Protein AF-A0A485D3G7-F1 (afdb_monomer_lite)

Foldseek 3Di:
DVVLLVVVVVVDDLVCSCVVVVHDSVVSVVVNPDDPPDDDPVDDPDDPVVVVVVVVLLVVLCVVPVPDDPVVSLVVSQVVCVVVVHDGPDPDDPDDDPPDD

Structure (mmCIF, N/CA/C/O backbone):
data_AF-A0A485D3G7-F1
#
_entry.id   AF-A0A485D3G7-F1
#
loop_
_atom_site.group_PDB
_atom_site.id
_atom_site.type_symbol
_atom_site.label_atom_id
_atom_site.label_alt_id
_atom_site.label_comp_id
_atom_site.label_asym_id
_atom_site.label_entity_id
_atom_site.label_seq_id
_atom_site.pdbx_PDB_ins_code
_atom_site.Cartn_x
_atom_site.Cartn_y
_atom_site.Cartn_z
_atom_site.occupancy
_atom_site.B_iso_or_equiv
_atom_site.auth_seq_id
_atom_site.auth_comp_id
_atom_site.auth_asym_id
_atom_site.auth_atom_id
_atom_site.pdbx_PDB_model_num
ATOM 1 N N . MET A 1 1 ? 2.427 1.524 -17.152 1.00 79.81 1 MET A N 1
ATOM 2 C CA . MET A 1 1 ? 3.730 2.084 -16.710 1.00 79.81 1 MET A CA 1
ATOM 3 C C . MET A 1 1 ? 4.726 0.991 -16.322 1.00 79.81 1 MET A C 1
ATOM 5 O O . MET A 1 1 ? 5.897 1.120 -16.664 1.00 79.81 1 MET A O 1
ATOM 9 N N . ASP A 1 2 ? 4.297 -0.091 -15.672 1.00 88.19 2 ASP A N 1
ATOM 10 C CA . ASP A 1 2 ? 5.203 -1.170 -15.242 1.00 88.19 2 ASP A CA 1
ATOM 11 C C . ASP A 1 2 ? 5.776 -1.995 -16.398 1.00 88.19 2 ASP A C 1
ATOM 13 O O . ASP A 1 2 ? 6.958 -2.324 -16.373 1.00 88.19 2 ASP A O 1
ATOM 17 N N . SER A 1 3 ? 5.027 -2.181 -17.490 1.00 92.19 3 SER A N 1
ATOM 18 C CA . SER A 1 3 ? 5.546 -2.802 -18.721 1.00 92.19 3 SER A CA 1
ATOM 19 C C . SER A 1 3 ? 6.738 -2.032 -19.309 1.00 92.19 3 SER A C 1
ATOM 21 O O . SER A 1 3 ? 7.707 -2.631 -19.765 1.00 92.19 3 SER A O 1
ATOM 23 N N . ALA A 1 4 ? 6.716 -0.694 -19.240 1.00 93.56 4 ALA A N 1
ATOM 24 C CA . ALA A 1 4 ? 7.834 0.141 -19.677 1.00 93.56 4 ALA A CA 1
ATOM 25 C C . ALA A 1 4 ? 9.063 -0.031 -18.766 1.00 93.56 4 ALA A C 1
ATOM 27 O O . ALA A 1 4 ? 10.183 -0.128 -19.263 1.00 93.56 4 ALA A O 1
ATOM 28 N N . ARG A 1 5 ? 8.871 -0.131 -17.441 1.00 92.50 5 ARG A N 1
ATOM 29 C CA . ARG A 1 5 ? 9.966 -0.435 -16.500 1.00 92.50 5 ARG A CA 1
ATOM 30 C C . ARG A 1 5 ? 10.545 -1.824 -16.758 1.00 92.50 5 ARG A C 1
ATOM 32 O O . ARG A 1 5 ? 11.760 -1.955 -16.810 1.00 92.50 5 ARG A O 1
ATOM 39 N N . ALA A 1 6 ? 9.695 -2.823 -16.988 1.00 93.62 6 ALA A N 1
ATOM 40 C CA . ALA A 1 6 ? 10.118 -4.187 -17.289 1.00 93.62 6 ALA A CA 1
ATOM 41 C C . ALA A 1 6 ? 10.947 -4.264 -18.581 1.00 93.62 6 ALA A C 1
ATOM 43 O O . ALA A 1 6 ? 11.953 -4.964 -18.626 1.00 93.62 6 ALA A O 1
ATOM 44 N N . LEU A 1 7 ? 10.579 -3.514 -19.624 1.00 94.81 7 LEU A N 1
ATOM 45 C CA . LEU A 1 7 ? 11.370 -3.451 -20.857 1.00 94.81 7 LEU A CA 1
ATOM 46 C C . LEU A 1 7 ? 12.746 -2.821 -20.640 1.00 94.81 7 LEU A C 1
ATOM 48 O O . LEU A 1 7 ? 13.727 -3.311 -21.196 1.00 94.81 7 LEU A O 1
ATOM 52 N N . VAL A 1 8 ? 12.834 -1.771 -19.822 1.00 93.88 8 VAL A N 1
ATOM 53 C CA . VAL A 1 8 ? 14.135 -1.184 -19.484 1.00 93.88 8 VAL A CA 1
ATOM 54 C C . VAL A 1 8 ? 14.960 -2.120 -18.599 1.00 93.88 8 VAL A C 1
ATOM 56 O O . VAL A 1 8 ? 16.155 -2.260 -18.830 1.00 93.88 8 VAL A O 1
ATOM 59 N N . ALA A 1 9 ? 14.331 -2.829 -17.659 1.00 91.44 9 ALA A N 1
ATOM 60 C CA . ALA A 1 9 ? 14.991 -3.865 -16.864 1.00 91.44 9 ALA A CA 1
ATOM 61 C C . ALA A 1 9 ? 15.533 -5.013 -17.739 1.00 91.44 9 ALA A C 1
ATOM 63 O O . ALA A 1 9 ? 16.586 -5.565 -17.446 1.00 91.44 9 ALA A O 1
ATOM 64 N N . LYS A 1 10 ? 14.872 -5.313 -18.866 1.00 93.00 10 LYS A N 1
ATOM 65 C CA . LYS A 1 10 ? 15.352 -6.237 -19.912 1.00 93.00 10 LYS A CA 1
ATOM 66 C C . LYS A 1 10 ? 16.438 -5.637 -20.829 1.00 93.00 10 LYS A C 1
ATOM 68 O O . LYS A 1 10 ? 16.728 -6.209 -21.876 1.00 93.00 10 LYS A O 1
ATOM 73 N N . GLY A 1 11 ? 17.005 -4.476 -20.494 1.00 93.31 11 GLY A N 1
ATOM 74 C CA . GLY A 1 11 ? 18.108 -3.844 -21.228 1.00 93.31 11 GLY A CA 1
ATOM 75 C C . GLY A 1 11 ? 17.694 -2.942 -22.397 1.00 93.31 11 GLY A C 1
ATOM 76 O O . GLY A 1 11 ? 18.550 -2.472 -23.144 1.00 93.31 11 GLY A O 1
ATOM 77 N N . ARG A 1 12 ? 16.396 -2.662 -22.592 1.00 95.25 12 ARG A N 1
ATOM 78 C CA . ARG A 1 12 ? 15.960 -1.722 -23.641 1.00 95.25 12 ARG A CA 1
ATOM 79 C C . ARG A 1 12 ? 16.263 -0.277 -23.236 1.00 95.25 12 ARG A C 1
ATOM 81 O O . ARG A 1 12 ? 16.031 0.134 -22.102 1.00 95.25 12 ARG A O 1
ATOM 88 N N . GLY A 1 13 ? 16.711 0.532 -24.195 1.00 95.88 13 GLY A N 1
ATOM 89 C CA . GLY A 1 13 ? 17.017 1.941 -23.952 1.00 95.88 13 GLY A CA 1
ATOM 90 C C . GLY A 1 13 ? 15.786 2.758 -23.536 1.00 95.88 13 GLY A C 1
ATOM 91 O O . GLY A 1 13 ? 14.742 2.707 -24.188 1.00 95.88 13 GLY A O 1
ATOM 92 N N . ILE A 1 14 ? 15.928 3.587 -22.495 1.00 95.25 14 ILE A N 1
ATOM 93 C CA . ILE A 1 14 ? 14.853 4.449 -21.959 1.00 95.25 14 ILE A CA 1
ATOM 94 C C . ILE A 1 14 ? 14.246 5.347 -23.050 1.00 95.25 14 ILE A C 1
ATOM 96 O O . ILE A 1 14 ? 13.037 5.566 -23.071 1.00 95.25 14 ILE A O 1
ATOM 100 N N . ALA A 1 15 ? 15.074 5.851 -23.975 1.00 96.00 15 ALA A N 1
ATOM 101 C CA . ALA A 1 15 ? 14.642 6.699 -25.090 1.00 96.00 15 ALA A CA 1
ATOM 102 C C . ALA A 1 15 ? 13.627 5.998 -26.000 1.00 96.00 15 ALA A C 1
ATOM 104 O O . ALA A 1 15 ? 12.587 6.563 -26.337 1.00 96.00 15 ALA A O 1
ATOM 105 N N . LEU A 1 16 ? 13.952 4.759 -26.373 1.00 96.81 16 LEU A N 1
ATOM 106 C CA . LEU A 1 16 ? 13.143 3.926 -27.247 1.00 96.81 16 LEU A CA 1
ATOM 107 C C . LEU A 1 16 ? 11.832 3.565 -26.553 1.00 96.81 16 LEU A C 1
ATOM 109 O O . LEU A 1 16 ? 10.760 3.760 -27.119 1.00 96.81 16 LEU A O 1
ATOM 113 N N . VAL A 1 17 ? 11.915 3.102 -25.304 1.00 96.50 17 VAL A N 1
ATOM 114 C CA . VAL A 1 17 ? 10.739 2.699 -24.524 1.00 96.50 17 VAL A CA 1
ATOM 115 C C . VAL A 1 17 ? 9.795 3.880 -24.297 1.00 96.50 17 VAL A C 1
ATOM 117 O O . VAL A 1 17 ? 8.593 3.735 -24.488 1.00 96.50 17 VAL A O 1
ATOM 120 N N . SER A 1 18 ? 10.323 5.058 -23.951 1.00 96.50 18 SER A N 1
ATOM 121 C CA . SER A 1 18 ? 9.524 6.274 -23.749 1.00 96.50 18 SER A CA 1
ATOM 122 C C . SER A 1 18 ? 8.750 6.675 -25.004 1.00 96.50 18 SER A C 1
ATOM 124 O O . SER A 1 18 ? 7.545 6.901 -24.923 1.00 96.50 18 SER A O 1
ATOM 126 N N . ARG A 1 19 ? 9.420 6.696 -26.163 1.00 96.81 19 ARG A N 1
ATOM 127 C CA . ARG A 1 19 ? 8.809 7.069 -27.445 1.00 96.81 19 ARG A CA 1
ATOM 128 C C . ARG A 1 19 ? 7.775 6.048 -27.916 1.00 96.81 19 ARG A C 1
ATOM 130 O O . ARG A 1 19 ? 6.701 6.436 -28.347 1.00 96.81 19 ARG A O 1
ATOM 137 N N . THR A 1 20 ? 8.094 4.760 -27.800 1.00 96.56 20 THR A N 1
ATOM 138 C CA . THR A 1 20 ? 7.233 3.667 -28.284 1.00 96.56 20 THR A CA 1
ATOM 139 C C . THR A 1 20 ? 5.979 3.507 -27.423 1.00 96.56 20 THR A C 1
ATOM 141 O O . THR A 1 20 ? 4.908 3.229 -27.942 1.00 96.56 20 THR A O 1
ATOM 144 N N . MET A 1 21 ? 6.103 3.693 -26.104 1.00 94.62 21 MET A N 1
ATOM 145 C CA . MET A 1 21 ? 5.005 3.489 -25.148 1.00 94.62 21 MET A CA 1
ATOM 146 C C . MET A 1 21 ? 4.267 4.782 -24.772 1.00 94.62 21 MET A C 1
ATOM 148 O O . MET A 1 21 ? 3.367 4.735 -23.937 1.00 94.62 21 MET A O 1
ATOM 152 N N . GLY A 1 22 ? 4.674 5.942 -25.300 1.00 95.81 22 GLY A N 1
ATOM 153 C CA . GLY A 1 22 ? 4.069 7.235 -24.960 1.00 95.81 22 GLY A CA 1
ATOM 154 C C . GLY A 1 22 ? 4.216 7.635 -23.483 1.00 95.81 22 GLY A C 1
ATOM 155 O O . GLY A 1 22 ? 3.366 8.338 -22.946 1.00 95.81 22 GLY A O 1
ATOM 156 N N . VAL A 1 23 ? 5.266 7.173 -22.792 1.00 95.44 23 VAL A N 1
ATOM 157 C CA . VAL A 1 23 ? 5.488 7.456 -21.358 1.00 95.44 23 VAL A CA 1
ATOM 158 C C . VAL A 1 23 ? 6.561 8.519 -21.151 1.00 95.44 23 VAL A C 1
ATOM 160 O O . VAL A 1 23 ? 7.544 8.569 -21.890 1.00 95.44 23 VAL A O 1
ATOM 163 N N . SER A 1 24 ? 6.430 9.339 -20.102 1.00 96.19 24 SER A N 1
ATOM 164 C CA . SER A 1 24 ? 7.411 10.388 -19.790 1.00 96.19 24 SER A CA 1
ATOM 165 C C . SER A 1 24 ? 8.806 9.811 -19.526 1.00 96.19 24 SER A C 1
ATOM 167 O O . SER A 1 24 ? 9.010 9.028 -18.593 1.00 96.19 24 SER A O 1
ATOM 169 N N . ARG A 1 25 ? 9.792 10.247 -20.321 1.00 95.19 25 ARG A N 1
ATOM 170 C CA . ARG A 1 25 ? 11.202 9.847 -20.187 1.00 95.19 25 ARG A CA 1
ATOM 171 C C . ARG A 1 25 ? 11.763 10.187 -18.806 1.00 95.19 25 ARG A C 1
ATOM 173 O O . ARG A 1 25 ? 12.452 9.361 -18.207 1.00 95.19 25 ARG A O 1
ATOM 180 N N . ALA A 1 26 ? 11.464 11.385 -18.302 1.00 94.38 26 ALA A N 1
ATOM 181 C CA . ALA A 1 26 ? 11.939 11.852 -17.002 1.00 94.38 26 ALA A CA 1
ATOM 182 C C . ALA A 1 26 ? 11.359 11.000 -15.866 1.00 94.38 26 ALA A C 1
ATOM 184 O O . ALA A 1 26 ? 12.095 10.517 -15.008 1.00 94.38 26 ALA A O 1
ATOM 185 N N . GLN A 1 27 ? 10.052 10.727 -15.911 1.00 92.38 27 GLN A N 1
ATOM 186 C CA . GLN A 1 27 ? 9.382 9.898 -14.911 1.00 92.38 27 GLN A CA 1
ATOM 187 C C . GLN A 1 27 ? 9.874 8.444 -14.945 1.00 92.38 27 GLN A C 1
ATOM 189 O O . GLN A 1 27 ? 10.084 7.842 -13.891 1.00 92.38 27 GLN A O 1
ATOM 194 N N . LEU A 1 28 ? 10.081 7.884 -16.140 1.00 94.25 28 LEU A N 1
ATOM 195 C CA . LEU A 1 28 ? 10.621 6.537 -16.314 1.00 94.25 28 LEU A CA 1
ATOM 196 C C . LEU A 1 28 ? 12.043 6.443 -15.743 1.00 94.25 28 LEU A C 1
ATOM 198 O O . LEU A 1 28 ? 12.312 5.555 -14.938 1.00 94.25 28 LEU A O 1
ATOM 202 N N . SER A 1 29 ? 12.914 7.404 -16.072 1.00 93.25 29 SER A N 1
ATOM 203 C CA . SER A 1 29 ? 14.274 7.494 -15.521 1.00 93.25 29 SER A CA 1
ATOM 204 C C . S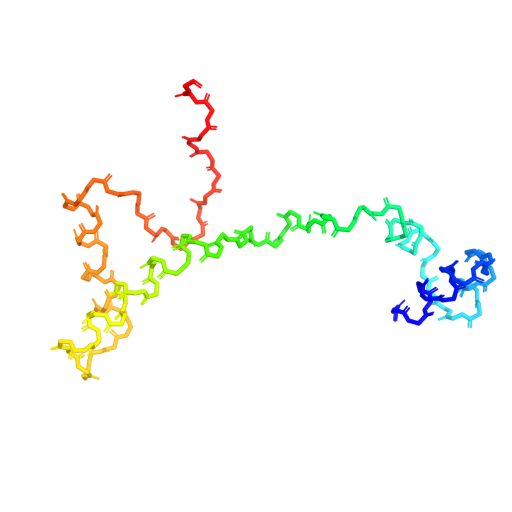ER A 1 29 ? 14.273 7.600 -13.994 1.00 93.25 29 SER A C 1
ATOM 206 O O . SER A 1 29 ? 15.021 6.884 -13.333 1.00 93.25 29 SER A O 1
ATOM 208 N N . LEU A 1 30 ? 13.421 8.455 -13.418 1.00 92.56 30 LEU A N 1
ATOM 209 C CA . LEU A 1 30 ? 13.281 8.571 -11.964 1.00 92.56 30 LEU A CA 1
ATOM 210 C C . LEU A 1 30 ? 12.861 7.242 -11.337 1.00 92.56 30 LEU A C 1
ATOM 212 O O . LEU A 1 30 ? 13.424 6.840 -10.329 1.00 92.56 30 LEU A O 1
ATOM 216 N N . ARG A 1 31 ? 11.897 6.538 -11.936 1.00 90.38 31 ARG A N 1
ATOM 217 C CA . ARG A 1 31 ? 11.400 5.265 -11.402 1.00 90.38 31 ARG A CA 1
ATOM 218 C C . ARG A 1 31 ? 12.392 4.110 -11.518 1.00 90.38 31 ARG A C 1
ATOM 220 O O . ARG A 1 31 ? 12.315 3.197 -10.705 1.00 90.38 31 ARG A O 1
ATOM 227 N N . ILE A 1 32 ? 13.275 4.114 -12.511 1.00 90.12 32 ILE A N 1
ATOM 228 C CA . ILE A 1 32 ? 14.317 3.084 -12.662 1.00 90.12 32 ILE A CA 1
ATOM 229 C C . ILE A 1 32 ? 15.435 3.279 -11.636 1.00 90.12 32 ILE A C 1
ATOM 231 O O . ILE A 1 32 ? 15.943 2.304 -11.105 1.00 90.12 32 ILE A O 1
ATOM 235 N N . LYS A 1 33 ? 15.790 4.531 -11.328 1.00 89.75 33 LYS A N 1
ATOM 236 C CA . LYS A 1 33 ? 16.858 4.864 -10.370 1.00 89.75 33 LYS A CA 1
ATOM 237 C C . LYS A 1 33 ? 16.450 4.737 -8.897 1.00 89.75 33 LYS A C 1
ATOM 239 O O . LYS A 1 33 ? 17.282 4.941 -8.020 1.00 89.75 33 LYS A O 1
ATOM 244 N N . ARG A 1 34 ? 15.174 4.475 -8.606 1.00 90.38 34 ARG A N 1
ATOM 245 C CA . ARG A 1 34 ? 14.694 4.280 -7.232 1.00 90.38 34 ARG A CA 1
ATOM 246 C C . ARG A 1 34 ? 15.212 2.954 -6.681 1.00 90.38 34 ARG A C 1
ATOM 248 O O . ARG A 1 34 ? 15.142 1.950 -7.381 1.00 90.38 34 ARG A O 1
ATOM 255 N N . SER A 1 35 ? 15.665 2.967 -5.427 1.00 84.81 35 SER A N 1
ATOM 256 C CA . SER A 1 35 ? 15.936 1.742 -4.664 1.00 84.81 35 SER A CA 1
ATOM 257 C C . SER A 1 35 ? 14.664 0.893 -4.529 1.00 84.81 35 SER A C 1
ATOM 259 O O . SER A 1 35 ? 13.555 1.427 -4.626 1.00 84.81 35 SER A O 1
ATOM 2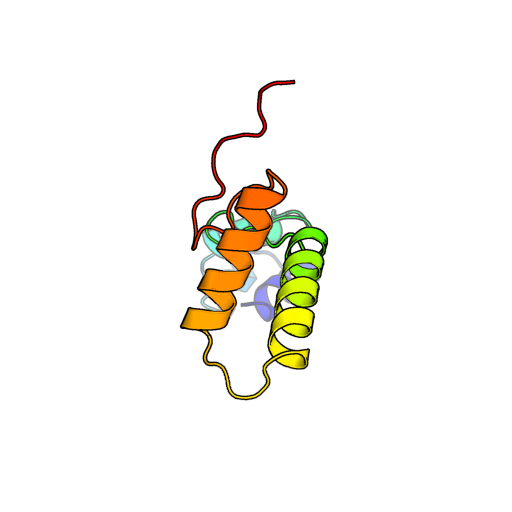61 N N . ALA A 1 36 ? 14.822 -0.407 -4.268 1.00 82.69 36 ALA A N 1
ATOM 262 C CA . ALA A 1 36 ? 13.716 -1.284 -3.884 1.00 82.69 36 ALA A CA 1
ATOM 263 C C . ALA A 1 36 ? 12.989 -0.754 -2.634 1.00 82.69 36 ALA A C 1
ATOM 265 O O . ALA A 1 36 ? 11.762 -0.762 -2.593 1.00 82.69 36 ALA A O 1
ATOM 266 N N . ASP A 1 37 ? 13.741 -0.164 -1.701 1.00 82.69 37 ASP A N 1
ATOM 267 C CA . ASP A 1 37 ? 13.221 0.407 -0.449 1.00 82.69 37 ASP A CA 1
ATOM 268 C C . ASP A 1 37 ? 12.687 1.835 -0.615 1.00 82.69 37 ASP A C 1
ATOM 270 O O . ASP A 1 37 ? 12.361 2.523 0.356 1.00 82.69 37 ASP A O 1
ATOM 274 N N . TRP A 1 38 ? 12.638 2.347 -1.848 1.00 85.56 38 TRP A N 1
ATOM 275 C CA . TRP A 1 38 ? 12.138 3.692 -2.077 1.00 85.56 38 TRP A CA 1
ATOM 276 C C . TRP A 1 38 ? 10.641 3.756 -1.758 1.00 85.56 38 TRP A C 1
ATOM 278 O O . TRP A 1 38 ? 9.819 3.136 -2.432 1.00 85.56 38 TRP A O 1
ATOM 288 N N . GLN A 1 39 ? 10.284 4.584 -0.780 1.00 80.88 39 GLN A N 1
ATOM 289 C CA . GLN A 1 39 ? 8.902 4.916 -0.445 1.00 80.88 39 GLN A CA 1
ATOM 290 C C . GLN A 1 39 ? 8.599 6.376 -0.799 1.00 80.88 39 GLN A C 1
ATOM 292 O O . GLN A 1 39 ? 9.421 7.275 -0.593 1.00 80.88 39 GLN A O 1
ATOM 297 N N . ASP A 1 40 ? 7.404 6.624 -1.342 1.00 82.88 40 ASP A N 1
ATOM 298 C CA . ASP A 1 40 ? 6.938 7.988 -1.600 1.00 82.88 40 ASP A CA 1
ATOM 299 C C . ASP A 1 40 ? 6.656 8.673 -0.260 1.00 82.88 40 ASP A C 1
ATOM 301 O O . ASP A 1 40 ? 5.768 8.250 0.473 1.00 82.88 40 ASP A O 1
ATOM 305 N N . ARG A 1 41 ? 7.379 9.755 0.043 1.00 79.00 41 ARG A N 1
ATOM 306 C CA . ARG A 1 41 ? 7.206 10.524 1.287 1.00 79.00 41 ARG A CA 1
ATOM 307 C C . ARG A 1 41 ? 5.834 11.194 1.411 1.00 79.00 41 ARG A C 1
ATOM 309 O O . ARG A 1 41 ? 5.487 11.650 2.491 1.00 79.00 41 ARG A O 1
ATOM 316 N N . ARG A 1 42 ? 5.069 11.291 0.318 1.00 78.88 42 ARG A N 1
ATOM 317 C CA . ARG A 1 42 ? 3.675 11.768 0.351 1.00 78.88 42 ARG A CA 1
ATOM 318 C C . ARG A 1 42 ? 2.701 10.684 0.801 1.00 78.88 42 ARG A C 1
ATOM 320 O O . ARG A 1 42 ? 1.584 11.004 1.192 1.00 78.88 42 ARG A O 1
ATOM 327 N N . CYS A 1 43 ? 3.097 9.416 0.712 1.00 69.44 43 CYS A N 1
ATOM 328 C CA . CYS A 1 43 ? 2.346 8.335 1.330 1.00 69.44 43 CYS A CA 1
ATOM 329 C C . CYS A 1 43 ? 2.688 8.312 2.818 1.00 69.44 43 CYS A C 1
ATOM 331 O O . CYS A 1 43 ? 3.850 8.475 3.190 1.00 69.44 43 CYS A O 1
ATOM 333 N N . ASN A 1 44 ? 1.673 8.111 3.661 1.00 68.75 44 ASN A N 1
ATOM 334 C CA . ASN A 1 44 ? 1.910 7.923 5.084 1.00 68.75 44 ASN A CA 1
ATOM 335 C C . ASN A 1 44 ? 2.863 6.734 5.260 1.00 68.75 44 ASN A C 1
ATOM 337 O O . ASN A 1 44 ? 2.642 5.680 4.653 1.00 68.75 44 ASN A O 1
ATOM 341 N N . ARG A 1 45 ? 3.939 6.917 6.030 1.00 70.06 45 ARG A N 1
ATOM 342 C CA . ARG A 1 45 ? 4.894 5.840 6.293 1.00 70.06 45 ARG A CA 1
ATOM 343 C C . ARG A 1 45 ? 4.151 4.782 7.107 1.00 70.06 45 ARG A C 1
ATOM 345 O O . ARG A 1 45 ? 3.802 5.039 8.253 1.00 70.06 45 ARG A O 1
ATOM 352 N N . ARG A 1 46 ? 3.861 3.634 6.489 1.00 72.12 46 ARG A N 1
ATOM 353 C CA . ARG A 1 46 ? 3.297 2.484 7.201 1.00 72.12 46 ARG A CA 1
ATOM 354 C C . ARG A 1 46 ? 4.351 1.954 8.157 1.00 72.12 46 ARG A C 1
ATOM 356 O O . ARG A 1 46 ? 5.511 1.811 7.770 1.00 72.12 46 ARG A O 1
ATOM 363 N N . ASN A 1 47 ? 3.933 1.727 9.388 1.00 80.12 47 ASN A N 1
ATOM 364 C CA . ASN A 1 47 ? 4.713 1.049 10.403 1.00 80.12 47 ASN A CA 1
ATOM 365 C C . ASN A 1 47 ? 3.843 -0.127 10.831 1.00 80.12 47 ASN A C 1
ATOM 367 O O . ASN A 1 47 ? 2.916 0.055 11.616 1.00 80.12 47 ASN A O 1
ATOM 371 N N . ASP A 1 48 ? 4.086 -1.286 10.219 1.00 81.38 48 ASP A N 1
ATOM 372 C CA . ASP A 1 48 ? 3.214 -2.451 10.363 1.00 81.38 48 ASP A CA 1
ATOM 373 C C . ASP A 1 48 ? 3.187 -2.938 11.821 1.00 81.38 48 ASP A C 1
ATOM 375 O O . ASP A 1 48 ? 2.146 -3.393 12.291 1.00 81.38 48 ASP A O 1
ATOM 379 N N . GLU A 1 49 ? 4.282 -2.768 12.572 1.00 81.56 49 GLU A N 1
ATOM 380 C CA . GLU A 1 49 ? 4.339 -3.088 13.999 1.00 81.56 49 GLU A CA 1
ATOM 381 C C . GLU A 1 49 ? 3.453 -2.152 14.837 1.00 81.56 49 GLU A C 1
ATOM 383 O O . GLU A 1 49 ? 2.662 -2.613 15.664 1.00 81.56 49 GLU A O 1
ATOM 388 N N . ALA A 1 50 ? 3.543 -0.838 14.607 1.00 80.25 50 ALA A N 1
ATOM 389 C CA . ALA A 1 50 ? 2.707 0.143 15.303 1.00 80.25 50 ALA A CA 1
ATOM 390 C C . ALA A 1 50 ? 1.225 0.013 14.909 1.00 80.25 50 ALA A C 1
ATOM 392 O O . ALA A 1 50 ? 0.332 0.141 15.750 1.00 80.25 50 ALA A O 1
ATOM 393 N N . ASP A 1 51 ? 0.954 -0.283 13.637 1.00 84.50 51 ASP A N 1
ATOM 394 C CA . ASP A 1 51 ? -0.397 -0.516 13.137 1.00 84.50 51 ASP A CA 1
ATOM 395 C C . ASP A 1 51 ? -0.985 -1.807 13.735 1.00 84.50 51 ASP A C 1
ATOM 397 O O . ASP A 1 51 ? -2.153 -1.815 14.127 1.00 84.50 51 ASP A O 1
ATOM 401 N N . ALA A 1 52 ? -0.192 -2.875 13.885 1.00 86.94 52 ALA A N 1
ATOM 402 C CA . ALA A 1 52 ? -0.623 -4.117 14.530 1.00 86.94 52 ALA A CA 1
ATOM 403 C C . ALA A 1 52 ? -1.015 -3.905 16.001 1.00 86.94 52 ALA A C 1
ATOM 405 O O . ALA A 1 52 ? -2.044 -4.422 16.446 1.00 86.94 52 ALA A O 1
ATOM 406 N N . GLU A 1 53 ? -0.251 -3.098 16.742 1.00 86.06 53 GLU A N 1
ATOM 407 C CA . GLU A 1 53 ? -0.590 -2.728 18.118 1.00 86.06 53 GLU A CA 1
ATOM 408 C C . GLU A 1 53 ? -1.941 -1.992 18.170 1.00 86.06 53 GLU A C 1
ATOM 410 O O . GLU A 1 53 ? -2.838 -2.379 18.925 1.00 86.06 53 GLU A O 1
ATOM 415 N N . ILE A 1 54 ? -2.136 -0.975 17.322 1.00 86.50 54 ILE A N 1
ATOM 416 C CA . ILE A 1 54 ? -3.399 -0.221 17.246 1.00 86.50 54 ILE A CA 1
ATOM 417 C C . ILE A 1 54 ? -4.572 -1.137 16.876 1.00 86.50 54 ILE A C 1
ATOM 419 O O . ILE A 1 54 ? -5.646 -1.035 17.475 1.00 86.50 54 ILE A O 1
ATOM 423 N N . LEU A 1 55 ? -4.380 -2.038 15.911 1.00 90.06 55 LEU A N 1
ATOM 424 C CA . LEU A 1 55 ? -5.402 -2.995 15.489 1.00 90.06 55 LEU A CA 1
ATOM 425 C C . LEU A 1 55 ? -5.797 -3.931 16.631 1.00 90.06 55 LEU A C 1
ATOM 427 O O . LEU A 1 55 ? -6.990 -4.145 16.844 1.00 90.06 55 LEU A O 1
ATOM 431 N N . SER A 1 56 ? -4.827 -4.434 17.398 1.00 90.38 56 SER A N 1
ATOM 432 C CA . SER A 1 56 ? -5.100 -5.293 18.554 1.00 90.38 56 SER A CA 1
ATOM 433 C C . SER A 1 56 ? -5.945 -4.575 19.614 1.00 90.38 56 SER A C 1
ATOM 435 O O . SER A 1 56 ? -6.954 -5.111 20.069 1.00 90.38 56 SER A O 1
ATOM 437 N N . ALA A 1 57 ? -5.621 -3.316 19.926 1.00 88.50 57 ALA A N 1
ATOM 438 C CA . ALA A 1 57 ? -6.383 -2.509 20.873 1.00 88.50 57 ALA A CA 1
ATOM 439 C C . ALA A 1 57 ? -7.818 -2.241 20.385 1.00 88.50 57 ALA A C 1
ATOM 441 O O . ALA A 1 57 ? -8.768 -2.335 21.161 1.00 88.50 57 ALA A O 1
ATOM 442 N N . ILE A 1 58 ? -8.000 -1.961 19.090 1.00 90.19 58 ILE A N 1
ATOM 443 C CA . ILE A 1 58 ? -9.332 -1.792 18.491 1.00 90.19 58 ILE A CA 1
ATOM 444 C C . ILE A 1 58 ? -10.149 -3.086 18.591 1.00 90.19 58 ILE A C 1
ATOM 446 O O . ILE A 1 58 ? -11.318 -3.033 18.974 1.00 90.19 58 ILE A O 1
ATOM 450 N N . LEU A 1 59 ? -9.551 -4.237 18.269 1.00 91.06 59 LEU A N 1
ATOM 451 C CA . LEU A 1 59 ? -10.228 -5.534 18.330 1.00 91.06 59 LEU A CA 1
ATOM 452 C C . LEU A 1 59 ? -10.633 -5.904 19.759 1.00 91.06 59 LEU A C 1
ATOM 454 O O . LEU A 1 59 ? -11.743 -6.400 19.952 1.00 91.06 59 LEU A O 1
ATOM 458 N N . ASN A 1 60 ? -9.798 -5.598 20.754 1.00 90.81 60 ASN A N 1
ATOM 459 C CA . ASN A 1 60 ? -10.143 -5.786 22.163 1.00 90.81 60 ASN A CA 1
ATOM 460 C C . ASN A 1 60 ? -11.373 -4.944 22.549 1.00 90.81 60 ASN A C 1
ATOM 462 O O . ASN A 1 60 ? -12.348 -5.480 23.068 1.00 90.81 60 ASN A O 1
ATOM 466 N N . ILE A 1 61 ? -11.390 -3.651 22.195 1.00 89.38 61 ILE A N 1
ATOM 467 C CA . ILE A 1 61 ? -12.525 -2.758 22.495 1.00 89.38 61 ILE A CA 1
ATOM 468 C C . ILE A 1 61 ? -13.814 -3.225 21.798 1.00 89.38 61 ILE A C 1
ATOM 470 O O . ILE A 1 61 ? -14.897 -3.140 22.376 1.00 89.38 61 ILE A O 1
ATOM 474 N N . ILE A 1 62 ? -13.722 -3.690 20.548 1.00 90.56 62 ILE A N 1
ATOM 475 C CA . ILE A 1 62 ? -14.886 -4.195 19.803 1.00 90.56 62 ILE A CA 1
ATOM 476 C C . ILE A 1 62 ? -15.386 -5.513 20.401 1.00 90.56 62 ILE A C 1
ATOM 478 O O . ILE A 1 62 ? -16.597 -5.712 20.465 1.00 90.56 62 ILE A O 1
ATOM 482 N N . SER A 1 63 ? -14.487 -6.385 20.862 1.00 88.00 63 SER A N 1
ATOM 483 C CA . SER A 1 63 ? -14.857 -7.656 21.499 1.00 88.00 63 SER A CA 1
ATOM 484 C C . SER A 1 63 ? -15.670 -7.431 22.774 1.00 88.00 63 SER A C 1
ATOM 486 O O . SER A 1 63 ? -16.693 -8.084 22.968 1.00 88.00 63 SER A O 1
ATOM 488 N N . ASP A 1 64 ? -15.284 -6.443 23.584 1.00 85.31 64 ASP A N 1
ATOM 489 C CA . ASP A 1 64 ? -16.028 -6.053 24.788 1.00 85.31 64 ASP A CA 1
ATOM 490 C C . ASP A 1 64 ? -17.347 -5.331 24.464 1.00 85.31 64 ASP A C 1
ATOM 492 O O . ASP A 1 64 ? -18.251 -5.247 25.301 1.00 85.31 64 ASP A O 1
ATOM 496 N N . MET A 1 65 ? -17.468 -4.760 23.260 1.00 84.31 65 MET A N 1
ATOM 497 C CA . MET A 1 65 ? -18.577 -3.877 22.913 1.00 84.31 65 MET A CA 1
ATOM 498 C C . MET A 1 65 ? -18.950 -3.916 21.419 1.00 84.31 65 MET A C 1
ATOM 500 O O . MET A 1 65 ? -18.792 -2.927 20.693 1.00 84.3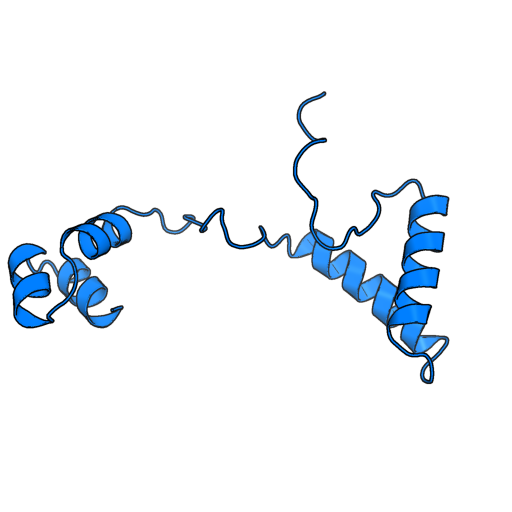1 65 MET A O 1
ATOM 504 N N . PRO A 1 66 ? -19.537 -5.029 20.944 1.00 75.06 66 PRO A N 1
ATOM 505 C CA . PRO A 1 66 ? -19.692 -5.313 19.514 1.00 75.06 66 PRO A CA 1
ATOM 506 C C . PRO A 1 66 ? -20.691 -4.402 18.785 1.00 75.06 66 PRO A C 1
ATOM 508 O O . PRO A 1 66 ? -20.681 -4.318 17.561 1.00 75.06 66 PRO A O 1
ATOM 511 N N . SER A 1 67 ? -21.558 -3.689 19.514 1.00 83.25 67 SER A N 1
ATOM 512 C CA . SER A 1 67 ? -22.540 -2.750 18.940 1.00 83.25 67 SER A CA 1
ATOM 513 C C . SER A 1 67 ? -22.043 -1.299 18.853 1.00 83.25 67 SER A C 1
ATOM 515 O O . SER A 1 67 ? -22.807 -0.403 18.485 1.00 83.25 67 SER A O 1
ATOM 517 N N . TYR A 1 68 ? -20.796 -1.010 19.242 1.00 86.38 68 TYR A N 1
ATOM 518 C CA . TYR A 1 68 ? -20.293 0.365 19.288 1.00 86.38 68 TYR A CA 1
ATOM 519 C C . TYR A 1 68 ? -19.684 0.824 17.962 1.00 86.38 68 TYR A C 1
ATOM 521 O O . TYR A 1 68 ? -18.846 0.167 17.357 1.00 86.38 68 TYR A O 1
ATOM 529 N N . GLY A 1 69 ? -20.078 2.025 17.530 1.00 85.00 69 GLY A N 1
ATOM 530 C CA . GLY A 1 69 ? -19.529 2.659 16.335 1.00 85.00 69 GLY A CA 1
ATOM 531 C C . GLY A 1 69 ? -18.114 3.215 16.535 1.00 85.00 69 GLY A C 1
ATOM 532 O O . GLY A 1 69 ? -17.709 3.584 17.641 1.00 85.00 69 GLY A O 1
ATOM 533 N N . TYR A 1 70 ? -17.402 3.384 15.419 1.00 88.50 70 TYR A N 1
ATOM 534 C CA . TYR A 1 70 ? -16.008 3.842 15.335 1.00 88.50 70 TYR A CA 1
ATOM 535 C C . TYR A 1 70 ? -15.665 5.049 16.226 1.00 88.50 70 TYR A C 1
ATOM 537 O O . TYR A 1 70 ? -14.618 5.076 16.868 1.00 88.50 70 TYR A O 1
ATOM 545 N N . ARG A 1 71 ? -16.557 6.047 16.330 1.00 86.56 71 ARG A N 1
ATOM 546 C CA . ARG A 1 71 ? -16.305 7.247 17.150 1.00 86.56 71 ARG A CA 1
ATOM 547 C C . ARG A 1 71 ? -16.130 6.938 18.639 1.00 86.56 71 ARG A C 1
ATOM 549 O O . ARG A 1 71 ? -15.331 7.611 19.286 1.00 86.56 71 ARG A O 1
ATOM 556 N N . ARG A 1 72 ? -16.871 5.966 19.187 1.00 89.25 72 ARG A N 1
ATOM 557 C CA . ARG A 1 72 ? -16.747 5.585 20.605 1.00 89.25 72 ARG A CA 1
ATOM 558 C C . ARG A 1 72 ? -15.521 4.717 20.838 1.00 89.25 72 ARG A C 1
ATOM 560 O O . ARG A 1 72 ? -14.786 4.998 21.778 1.00 89.25 72 ARG A O 1
ATOM 567 N N . VAL A 1 73 ? -15.262 3.759 19.947 1.00 91.12 73 VAL A N 1
ATOM 568 C CA . VAL A 1 73 ? -14.029 2.952 19.960 1.00 91.12 73 VAL A CA 1
ATOM 569 C C . VAL A 1 73 ? -12.802 3.867 19.979 1.00 91.12 73 VAL A C 1
ATOM 571 O O . VAL A 1 73 ? -11.936 3.732 20.835 1.00 91.12 73 VAL A O 1
ATOM 574 N N . TRP A 1 74 ? -12.791 4.895 19.127 1.00 89.00 74 TRP A N 1
ATOM 575 C CA . TRP A 1 74 ? -11.725 5.896 19.089 1.00 89.00 74 TRP A CA 1
ATOM 576 C C . TRP A 1 74 ? -11.584 6.705 20.385 1.00 89.00 74 TRP A C 1
ATOM 578 O O . TRP A 1 74 ? -10.474 7.012 20.817 1.00 89.00 74 TRP A O 1
ATOM 588 N N . GLY A 1 75 ? -12.703 7.059 21.023 1.00 89.69 75 GLY A N 1
ATOM 589 C CA . GLY A 1 75 ? -12.696 7.756 22.310 1.00 89.69 75 GLY A CA 1
ATOM 590 C C . GLY A 1 75 ? -12.089 6.913 23.434 1.00 89.69 75 GLY A C 1
ATOM 591 O O . GLY A 1 75 ? -11.304 7.434 24.226 1.00 89.69 75 GLY A O 1
ATOM 592 N N . ILE A 1 76 ? -12.413 5.618 23.469 1.00 90.12 76 ILE A N 1
ATOM 593 C CA . ILE A 1 76 ? -11.866 4.657 24.437 1.00 90.12 76 ILE A CA 1
ATOM 594 C C . ILE A 1 76 ? -10.371 4.456 24.188 1.00 90.12 76 ILE A C 1
ATOM 596 O O . ILE A 1 76 ? -9.582 4.649 25.109 1.00 90.12 76 ILE A O 1
ATOM 600 N N . LEU A 1 77 ? -9.979 4.193 22.939 1.00 89.81 77 LEU A N 1
ATOM 601 C CA . LEU A 1 77 ? -8.581 4.018 22.544 1.00 89.81 77 LEU A CA 1
ATOM 602 C C . LEU A 1 77 ? -7.724 5.233 22.933 1.00 89.81 77 LEU A C 1
ATOM 604 O O . LEU A 1 77 ? -6.650 5.098 23.514 1.00 89.81 77 LEU A O 1
ATOM 608 N N . ARG A 1 78 ? -8.222 6.450 22.675 1.00 88.31 78 ARG A N 1
ATOM 609 C CA . ARG A 1 78 ? -7.517 7.687 23.040 1.00 88.31 78 ARG A CA 1
ATOM 610 C C . ARG A 1 78 ? -7.419 7.877 24.555 1.00 88.31 78 ARG A C 1
ATOM 612 O O . ARG A 1 78 ? -6.439 8.452 25.023 1.00 88.31 78 ARG A O 1
ATOM 619 N N . LYS A 1 79 ? -8.425 7.436 25.319 1.00 88.88 79 LYS A N 1
ATOM 620 C CA . LYS A 1 79 ? -8.391 7.469 26.786 1.00 88.88 79 LYS A CA 1
ATOM 621 C C . LYS A 1 79 ? -7.356 6.478 27.328 1.00 88.88 79 LYS A C 1
ATOM 623 O O . LYS A 1 79 ? -6.542 6.895 28.140 1.00 88.88 79 LYS A O 1
ATOM 628 N N . GLN A 1 80 ? -7.353 5.236 26.838 1.00 88.75 80 GLN A N 1
ATOM 629 C CA . GLN A 1 80 ? -6.384 4.198 27.218 1.00 88.75 80 GLN A CA 1
ATOM 630 C C . GLN A 1 80 ? -4.946 4.658 26.959 1.00 88.75 80 GLN A C 1
ATOM 632 O O . GLN A 1 80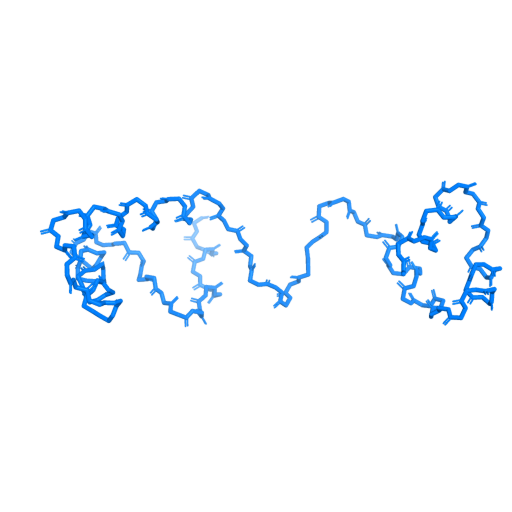 ? -4.160 4.742 27.897 1.00 88.75 80 GLN A O 1
ATOM 637 N N . ARG A 1 81 ? -4.640 5.125 25.739 1.00 86.75 81 ARG A N 1
ATOM 638 C CA . ARG A 1 81 ? -3.289 5.609 25.405 1.00 86.75 81 ARG A CA 1
ATOM 639 C C . ARG A 1 81 ? -2.829 6.791 26.254 1.00 86.75 81 ARG A C 1
ATOM 641 O O . ARG A 1 81 ? -1.674 6.837 26.654 1.00 86.75 81 ARG A O 1
ATOM 648 N N . ARG A 1 82 ? -3.726 7.729 26.584 1.00 85.81 82 ARG A N 1
ATOM 649 C CA . ARG A 1 82 ? -3.402 8.827 27.515 1.00 85.81 82 ARG A CA 1
ATOM 650 C C . ARG A 1 82 ? -3.066 8.319 28.915 1.00 85.81 82 ARG A C 1
ATOM 652 O O . ARG A 1 82 ? -2.174 8.871 29.545 1.00 85.81 82 ARG A O 1
ATOM 659 N N . THR A 1 83 ? -3.786 7.311 29.405 1.00 88.06 83 THR A N 1
ATOM 660 C CA . THR A 1 83 ? -3.524 6.69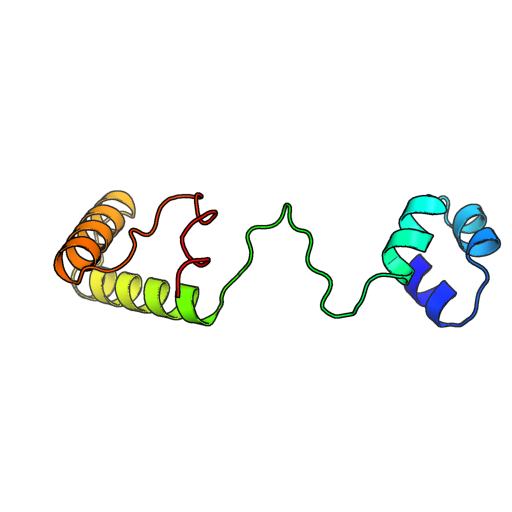9 30.715 1.00 88.06 83 THR A CA 1
ATOM 661 C C . THR A 1 83 ? -2.197 5.943 30.728 1.00 88.06 83 THR A C 1
ATOM 663 O O . THR A 1 83 ? -1.474 6.008 31.714 1.00 88.06 83 THR A O 1
ATOM 666 N N . GLU A 1 84 ? -1.853 5.285 29.625 1.00 85.12 84 GLU A N 1
ATOM 667 C CA . GLU A 1 84 ? -0.610 4.522 29.461 1.00 85.12 84 GLU A CA 1
ATOM 668 C C . GLU A 1 84 ? 0.601 5.403 29.099 1.00 85.12 84 GLU A C 1
ATOM 670 O O . GLU A 1 84 ? 1.704 4.892 28.927 1.00 85.12 84 GLU A O 1
ATOM 675 N N . GLY A 1 85 ? 0.418 6.725 28.967 1.00 80.62 85 GLY A N 1
ATOM 676 C CA . GLY A 1 85 ? 1.478 7.652 28.553 1.00 80.62 85 GLY A CA 1
ATOM 677 C C . GLY A 1 85 ? 1.951 7.447 27.108 1.00 80.62 85 GLY A C 1
ATOM 678 O O . GLY A 1 85 ? 3.000 7.957 26.723 1.00 80.62 85 GLY A O 1
ATOM 679 N N . GLN A 1 86 ? 1.188 6.705 26.305 1.00 79.69 86 GLN A N 1
ATOM 680 C CA . GLN A 1 86 ? 1.509 6.421 24.914 1.00 79.69 86 GLN A CA 1
ATOM 681 C C . GLN A 1 86 ? 1.199 7.624 24.013 1.00 79.69 86 GLN A C 1
ATOM 683 O O . GLN A 1 86 ? 0.251 8.376 24.282 1.00 79.69 86 GLN A O 1
ATOM 688 N N . PRO A 1 87 ? 1.938 7.790 22.897 1.00 71.56 87 PRO A N 1
ATOM 689 C CA . PRO A 1 87 ? 1.629 8.821 21.920 1.00 71.56 87 PRO A CA 1
ATOM 690 C C . PRO A 1 87 ? 0.191 8.654 21.432 1.00 71.56 87 PRO A C 1
ATOM 692 O O . PRO A 1 87 ? -0.287 7.544 21.163 1.00 71.56 87 PRO A O 1
ATOM 695 N N . THR A 1 88 ? -0.531 9.770 21.337 1.00 65.94 88 THR A N 1
ATOM 696 C CA . THR A 1 88 ? -1.893 9.730 20.819 1.00 65.94 88 THR A CA 1
ATOM 697 C C . THR A 1 88 ? -1.858 9.260 19.376 1.00 65.94 88 THR A C 1
ATOM 699 O O . THR A 1 88 ? -1.103 9.805 18.576 1.00 65.94 88 THR A O 1
ATOM 702 N N . CYS A 1 89 ? -2.719 8.301 19.024 1.00 62.69 89 CYS A N 1
ATOM 703 C CA . CYS A 1 89 ? -3.023 8.006 17.630 1.00 62.69 89 CYS A CA 1
ATOM 704 C C . CYS A 1 89 ? -3.697 9.248 17.047 1.00 62.69 89 CYS A C 1
ATOM 706 O O . CYS A 1 89 ? -4.917 9.383 17.100 1.00 62.69 89 CYS A O 1
ATOM 708 N N . GLU A 1 90 ? -2.941 10.240 16.601 1.00 56.72 90 GLU A N 1
ATOM 709 C CA . GLU A 1 90 ? -3.536 11.359 15.898 1.00 56.72 90 GLU A CA 1
ATOM 710 C C . GLU A 1 90 ? -3.981 10.881 14.524 1.00 56.72 90 GLU A C 1
ATOM 712 O O . GLU A 1 90 ? -3.324 10.066 13.870 1.00 56.72 90 GLU A O 1
ATOM 717 N N . ARG A 1 91 ? -5.112 11.415 14.058 1.00 48.12 91 ARG A N 1
ATOM 718 C CA . ARG A 1 91 ? -5.412 11.368 12.634 1.00 48.12 91 ARG A CA 1
ATOM 719 C C . ARG A 1 91 ? -4.391 12.282 11.959 1.00 48.12 91 ARG A C 1
ATOM 721 O O . ARG A 1 91 ? -4.632 13.471 11.825 1.00 48.12 91 ARG A O 1
ATOM 728 N N . GLN A 1 92 ? -3.278 11.686 11.542 1.00 50.09 92 GLN A N 1
ATOM 729 C CA . GLN A 1 92 ? -2.354 12.256 10.570 1.00 50.09 92 GLN A CA 1
ATOM 730 C C . GLN A 1 92 ? -1.532 13.464 11.064 1.00 50.09 92 GLN A C 1
ATOM 732 O O . GLN A 1 92 ? -1.537 14.508 10.428 1.00 50.09 92 GLN A O 1
ATOM 737 N N . THR A 1 93 ? -0.732 13.283 12.118 1.00 44.12 93 THR A N 1
ATOM 738 C CA . THR A 1 93 ? 0.488 14.089 12.332 1.00 44.12 93 THR A CA 1
ATOM 739 C C . THR A 1 93 ? 1.525 13.264 13.090 1.00 44.12 93 THR A C 1
ATOM 741 O O . THR A 1 93 ? 1.597 13.281 14.308 1.00 44.12 93 THR A O 1
ATOM 744 N N . ALA A 1 94 ? 2.320 12.488 12.354 1.00 43.16 94 ALA A N 1
ATOM 745 C CA . ALA A 1 94 ? 3.549 11.883 12.865 1.00 43.16 94 ALA A CA 1
ATOM 746 C C . ALA A 1 94 ? 4.728 12.473 12.086 1.00 43.16 94 ALA A C 1
ATOM 748 O O . ALA A 1 94 ? 5.376 11.817 11.272 1.00 43.16 94 ALA A O 1
ATOM 749 N N . LEU A 1 95 ? 4.950 13.767 12.285 1.00 49.66 95 LEU A N 1
ATOM 750 C CA . LEU A 1 95 ? 6.225 14.409 12.018 1.00 49.66 95 LEU A CA 1
ATOM 751 C C . LEU A 1 95 ? 6.560 15.203 13.271 1.00 49.66 95 LEU A C 1
ATOM 753 O O . LEU A 1 95 ? 5.746 16.014 13.690 1.00 49.66 95 LEU A O 1
ATOM 757 N N . GLN A 1 96 ? 7.772 14.958 13.771 1.00 47.41 96 GLN A N 1
ATOM 758 C CA . GLN A 1 96 ? 8.419 15.552 14.945 1.00 47.41 96 GLN A CA 1
ATOM 759 C C . GLN A 1 96 ? 8.045 14.856 16.252 1.00 47.41 96 GLN A C 1
ATOM 761 O O . GLN A 1 96 ? 6.964 15.065 16.770 1.00 47.41 96 GLN A O 1
ATOM 766 N N . ASP A 1 97 ? 8.940 13.964 16.695 1.00 40.31 97 ASP A N 1
ATOM 767 C CA . ASP A 1 97 ? 9.335 13.791 18.109 1.00 40.31 97 ASP A CA 1
ATOM 768 C C . ASP A 1 97 ? 10.406 12.691 18.305 1.00 40.31 97 ASP A C 1
ATOM 770 O O . ASP A 1 97 ? 10.607 12.203 19.411 1.00 40.31 97 ASP A O 1
ATOM 774 N N . ASN A 1 98 ? 11.160 12.308 17.262 1.00 44.00 98 ASN A N 1
ATOM 775 C CA . ASN A 1 98 ? 12.239 11.317 17.395 1.00 44.00 98 ASN A CA 1
ATOM 776 C C . ASN A 1 98 ? 13.596 11.834 16.878 1.00 44.00 98 ASN A C 1
ATOM 778 O O . ASN A 1 98 ? 14.226 11.213 16.029 1.00 44.00 98 ASN A O 1
ATOM 782 N N . GLU A 1 99 ? 14.013 13.010 17.365 1.00 41.59 99 GLU A N 1
ATOM 783 C CA . GLU A 1 99 ? 15.378 13.559 17.201 1.00 41.59 99 GLU A CA 1
ATOM 784 C C . GLU A 1 99 ? 15.950 14.119 18.526 1.00 41.59 99 GLU A C 1
ATOM 786 O O . GLU A 1 99 ? 16.702 15.093 18.529 1.00 41.59 99 GLU A O 1
ATOM 791 N N . ARG A 1 100 ? 15.597 13.535 19.681 1.00 36.66 100 ARG A N 1
ATOM 792 C CA . ARG A 1 100 ? 16.261 13.838 20.965 1.00 36.66 100 ARG A CA 1
ATOM 793 C C . ARG A 1 100 ? 16.415 12.593 21.843 1.00 36.66 100 ARG A C 1
ATOM 795 O O . ARG A 1 100 ? 15.661 12.420 22.795 1.00 36.66 100 ARG A O 1
ATOM 802 N N . ALA A 1 101 ? 17.411 11.773 21.518 1.00 36.25 101 ALA A N 1
ATOM 803 C CA . ALA A 1 101 ? 18.197 10.960 22.450 1.00 36.25 101 ALA A CA 1
ATOM 804 C C . ALA A 1 101 ? 19.50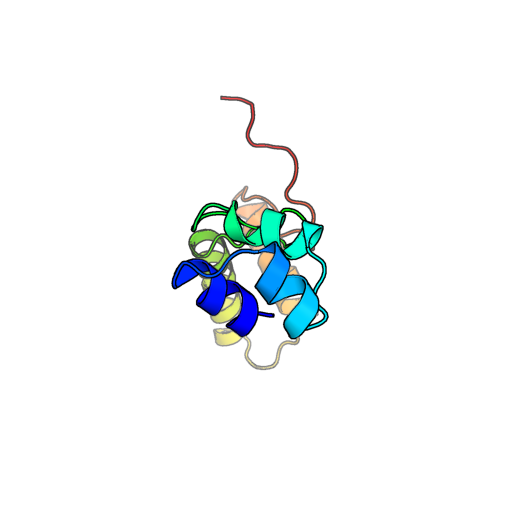5 10.557 21.761 1.00 36.25 101 ALA A C 1
ATOM 806 O O . ALA A 1 101 ? 19.421 10.092 20.601 1.00 36.25 101 ALA A O 1
#

pLDDT: mean 82.32, std 15.57, range [36.25, 96.81]

Organism: Raoultella planticola (NCBI:txid575)

Secondary structure (DSSP, 8-state):
-HHHHHHHHTT--HHHHHHHHT--HHHHHHHHSS-TT---TTS----HHHHHHHHHHHHHHHHH-TT--HHHHHHHHHHHHHHTTPPP--SS---SS-S--

Sequence (101 aa):
MDSARALVAKGRGIALVSRTMGVSRAQLSLRIKRSADWQDRRCNRRNDEADAEILSAILNIISDMPSYGYRRVWGILRKQRRTEGQPTCERQTALQDNERA

Radius of gyration: 22.03 Å; chains: 1; bounding box: 41×23×59 Å